Protein AF-A0A6M3JSP7-F1 (afdb_monomer_lite)

Foldseek 3Di:
DDPPPDPVVVVVLCVLLVVLLVVQQVVLVVLVPDLQFQWKFKDADPPRDDDPDQDPSNLQGGIGWSNDRDSADDGNGPIHIDTDGADPVLVVCVVVVNDPSHDNHDHDGDPSLLVVCVVCVVVQVPDPDRDPSCVSCVVVNVVSPPPD

pLDDT: mean 91.38, std 8.11, range [47.88, 98.25]

Structure (mmCIF, N/CA/C/O backbone):
data_AF-A0A6M3JSP7-F1
#
_entry.id   AF-A0A6M3JSP7-F1
#
loop_
_atom_site.group_PDB
_atom_site.id
_atom_site.type_symbol
_atom_site.label_atom_id
_atom_site.label_alt_id
_atom_site.label_comp_id
_atom_site.label_asym_id
_atom_site.label_entity_id
_atom_site.label_seq_id
_atom_site.pdbx_PDB_ins_code
_atom_site.Cartn_x
_atom_site.Cartn_y
_atom_site.Cartn_z
_atom_site.occupancy
_atom_site.B_iso_or_equiv
_atom_site.auth_seq_id
_atom_site.auth_comp_id
_atom_site.auth_asym_id
_atom_site.auth_atom_id
_atom_site.pdbx_PDB_model_num
ATOM 1 N N . GLN A 1 1 ? 26.974 -4.546 -24.146 1.00 47.88 1 GLN A N 1
ATOM 2 C CA . GLN A 1 1 ? 26.956 -5.385 -22.924 1.00 47.88 1 GLN A CA 1
ATOM 3 C C . GLN A 1 1 ? 25.689 -5.077 -22.132 1.00 47.88 1 GLN A C 1
ATOM 5 O O . GLN A 1 1 ? 25.376 -3.907 -21.953 1.00 47.88 1 GLN A O 1
ATOM 10 N N . GLY A 1 2 ? 24.919 -6.093 -21.727 1.00 58.47 2 GLY A N 1
ATOM 11 C CA . GLY A 1 2 ? 23.621 -5.903 -21.072 1.00 58.47 2 GLY A CA 1
ATOM 12 C C . GLY A 1 2 ? 23.763 -5.427 -19.626 1.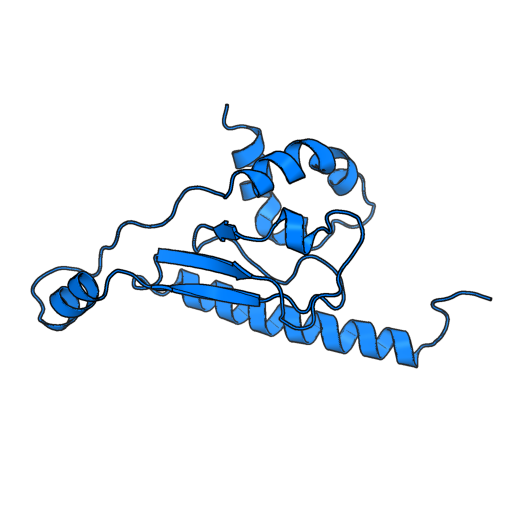00 58.47 2 GLY A C 1
ATOM 13 O O . GLY A 1 2 ? 24.405 -6.087 -18.810 1.00 58.47 2 GLY A O 1
ATOM 14 N N . LYS A 1 3 ? 23.112 -4.305 -19.293 1.00 56.16 3 LYS A N 1
ATOM 15 C CA . LYS A 1 3 ? 23.063 -3.678 -17.953 1.00 56.16 3 LYS A CA 1
ATOM 16 C C . LYS A 1 3 ? 22.537 -4.623 -16.844 1.00 56.16 3 LYS A C 1
ATOM 18 O O . LYS A 1 3 ? 22.680 -4.320 -15.662 1.00 56.16 3 LYS A O 1
ATOM 23 N N . TYR A 1 4 ? 21.995 -5.788 -17.220 1.00 61.41 4 TYR A N 1
ATOM 24 C CA . TYR A 1 4 ? 21.380 -6.800 -16.352 1.00 61.41 4 TYR A CA 1
ATOM 25 C C . TYR A 1 4 ? 22.045 -8.193 -16.410 1.00 61.41 4 TYR A C 1
ATOM 27 O O . TYR A 1 4 ? 21.448 -9.173 -15.973 1.00 61.41 4 TYR A O 1
ATOM 35 N N . ASN A 1 5 ? 23.287 -8.303 -16.895 1.00 67.44 5 ASN A N 1
ATOM 36 C CA . ASN A 1 5 ? 23.962 -9.597 -17.104 1.00 67.44 5 ASN A CA 1
ATOM 37 C C . ASN A 1 5 ? 24.720 -10.144 -15.873 1.00 67.44 5 ASN A C 1
ATOM 39 O O . ASN A 1 5 ? 25.445 -11.127 -15.984 1.00 67.44 5 ASN A O 1
ATOM 43 N N . SER A 1 6 ? 24.588 -9.522 -14.696 1.00 86.19 6 SER A N 1
ATOM 44 C CA . SER A 1 6 ? 25.231 -10.000 -13.464 1.00 86.19 6 SER A CA 1
ATOM 45 C C . SER A 1 6 ? 24.246 -10.810 -12.624 1.00 86.19 6 SER A C 1
ATOM 47 O O . SER A 1 6 ? 23.312 -10.247 -12.046 1.00 86.19 6 SER A O 1
ATOM 49 N N . ALA A 1 7 ? 24.492 -12.118 -12.511 1.00 87.50 7 ALA A N 1
ATOM 50 C CA . ALA A 1 7 ? 23.719 -13.016 -11.651 1.00 87.50 7 ALA A CA 1
ATOM 51 C C . ALA A 1 7 ? 23.660 -12.506 -10.200 1.00 87.50 7 ALA A C 1
ATOM 53 O O . ALA A 1 7 ? 22.589 -12.489 -9.600 1.00 87.50 7 ALA A O 1
ATOM 54 N N . PHE A 1 8 ? 24.773 -11.974 -9.684 1.00 89.25 8 PHE A N 1
ATOM 55 C CA . PHE A 1 8 ? 24.851 -11.379 -8.349 1.00 89.25 8 PHE A CA 1
ATOM 56 C C . PHE A 1 8 ? 23.871 -10.209 -8.160 1.00 89.25 8 PHE A C 1
ATOM 58 O O . PHE A 1 8 ? 23.070 -10.210 -7.226 1.00 89.25 8 PHE A O 1
ATOM 65 N N . LYS A 1 9 ? 23.859 -9.222 -9.071 1.00 89.25 9 LYS A N 1
ATOM 66 C CA . LYS A 1 9 ? 22.934 -8.073 -8.976 1.00 89.25 9 LYS A CA 1
ATOM 67 C C . LYS A 1 9 ? 21.468 -8.494 -9.116 1.00 89.25 9 LYS A C 1
ATOM 69 O O . LYS A 1 9 ? 20.597 -7.886 -8.495 1.00 89.25 9 LYS A O 1
ATOM 74 N N . ASN A 1 10 ? 21.193 -9.517 -9.923 1.00 89.69 10 ASN A N 1
ATOM 75 C CA . ASN A 1 10 ? 19.844 -10.052 -10.089 1.00 89.69 10 ASN A CA 1
ATOM 76 C C . ASN A 1 10 ? 19.376 -10.783 -8.824 1.00 89.69 10 ASN A C 1
ATOM 78 O O . ASN A 1 10 ? 18.283 -10.486 -8.346 1.00 89.69 10 ASN A O 1
ATOM 82 N N . ALA A 1 11 ? 20.221 -11.629 -8.227 1.00 91.75 11 ALA A N 1
ATOM 83 C CA . ALA A 1 11 ? 19.939 -12.288 -6.953 1.00 91.75 11 ALA A CA 1
ATOM 84 C C . ALA A 1 11 ? 19.662 -11.264 -5.840 1.00 91.75 11 ALA A C 1
ATOM 86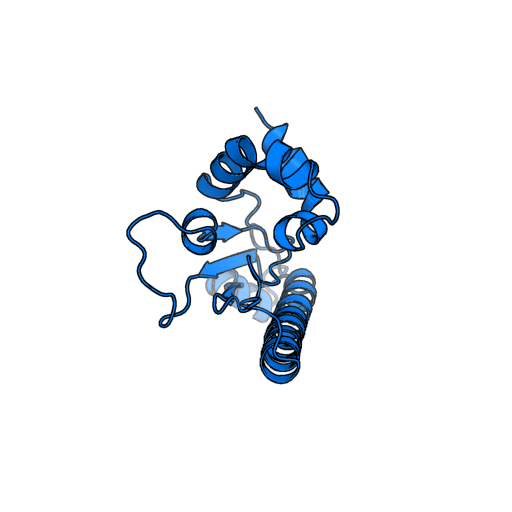 O O . ALA A 1 11 ? 18.654 -11.363 -5.147 1.00 91.75 11 ALA A O 1
ATOM 87 N N . MET A 1 12 ? 20.480 -10.209 -5.745 1.00 92.00 12 MET A N 1
ATOM 88 C CA . MET A 1 12 ? 20.262 -9.119 -4.787 1.00 92.00 12 MET A CA 1
ATOM 89 C C . MET A 1 12 ? 18.938 -8.379 -5.018 1.00 92.00 12 MET A C 1
ATOM 91 O O . MET A 1 12 ? 18.267 -8.003 -4.057 1.00 92.00 12 MET A O 1
ATOM 95 N N . ARG A 1 13 ? 18.533 -8.157 -6.277 1.00 91.12 13 ARG A N 1
ATOM 96 C CA . ARG A 1 13 ? 17.241 -7.525 -6.594 1.00 91.12 13 ARG A CA 1
ATOM 97 C C . ARG A 1 13 ? 16.073 -8.389 -6.146 1.00 91.12 13 ARG A C 1
ATOM 99 O O . ARG A 1 13 ? 15.160 -7.847 -5.526 1.00 91.12 13 ARG A O 1
ATOM 106 N N . VAL A 1 14 ? 16.113 -9.684 -6.459 1.00 92.75 14 VAL A N 1
ATOM 107 C CA . VAL A 1 14 ? 15.075 -10.639 -6.062 1.00 92.75 14 VAL A CA 1
ATOM 108 C C . VAL A 1 14 ? 14.989 -10.676 -4.545 1.00 92.75 14 VAL A C 1
ATOM 110 O O . VAL A 1 14 ? 13.957 -10.295 -4.011 1.00 92.75 14 VAL A O 1
ATOM 113 N N . ALA A 1 15 ? 16.096 -10.978 -3.860 1.00 94.44 15 ALA A N 1
ATOM 114 C CA . ALA A 1 15 ? 16.122 -11.120 -2.408 1.00 94.44 15 ALA A CA 1
ATOM 115 C C . ALA A 1 15 ? 15.576 -9.881 -1.680 1.00 94.44 15 ALA A C 1
ATOM 117 O O . ALA A 1 15 ? 14.746 -10.014 -0.785 1.00 94.44 15 ALA A O 1
ATOM 118 N N . ARG A 1 16 ? 15.973 -8.666 -2.089 1.00 93.00 16 ARG A N 1
ATOM 119 C CA . ARG A 1 16 ? 15.477 -7.423 -1.469 1.00 93.00 16 ARG A CA 1
ATOM 120 C C . ARG A 1 16 ? 13.992 -7.191 -1.731 1.00 93.00 16 ARG A C 1
ATOM 122 O O . ARG A 1 16 ? 13.268 -6.791 -0.826 1.00 93.00 16 ARG A O 1
ATOM 129 N N . THR A 1 17 ? 13.552 -7.431 -2.964 1.00 94.25 17 THR A N 1
ATOM 130 C CA 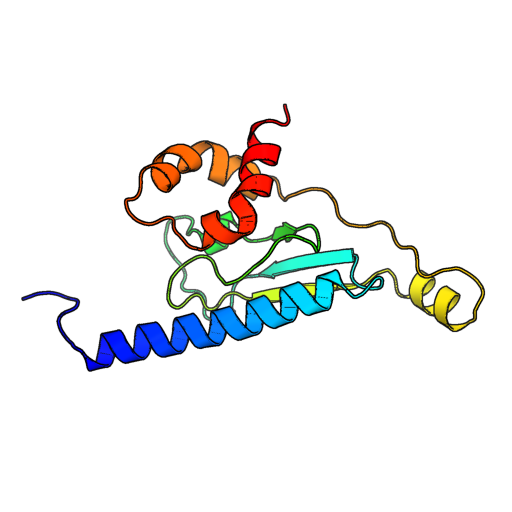. THR A 1 17 ? 12.169 -7.162 -3.373 1.00 94.25 17 THR A CA 1
ATOM 131 C C . THR A 1 17 ? 11.214 -8.153 -2.718 1.00 94.25 17 THR A C 1
ATOM 133 O O . THR A 1 17 ? 10.280 -7.726 -2.052 1.00 94.25 17 THR A O 1
ATOM 136 N N . THR A 1 18 ? 11.483 -9.456 -2.822 1.00 93.75 18 THR A N 1
ATOM 137 C CA . THR A 1 18 ? 10.593 -10.505 -2.303 1.00 93.75 18 THR A CA 1
ATOM 138 C C . THR A 1 18 ? 10.517 -10.488 -0.783 1.00 93.75 18 THR A C 1
ATOM 140 O O . THR A 1 18 ? 9.440 -10.666 -0.220 1.00 93.75 18 THR A O 1
ATOM 143 N N . THR A 1 19 ? 11.641 -10.230 -0.108 1.00 95.12 19 THR A N 1
ATOM 144 C CA . THR A 1 19 ? 11.668 -10.114 1.355 1.00 95.12 19 THR A CA 1
ATOM 145 C C . THR A 1 19 ? 10.814 -8.938 1.813 1.00 95.12 19 THR A C 1
ATOM 147 O O . THR A 1 19 ? 9.930 -9.124 2.643 1.00 95.12 19 THR A O 1
ATOM 150 N N . ASN A 1 20 ? 11.012 -7.745 1.235 1.00 93.81 20 ASN A N 1
ATOM 151 C CA . ASN A 1 20 ? 10.219 -6.574 1.611 1.00 93.81 20 ASN A CA 1
ATOM 152 C C . ASN A 1 20 ? 8.727 -6.768 1.294 1.00 93.81 20 ASN A C 1
ATOM 154 O O . ASN A 1 20 ? 7.883 -6.517 2.148 1.00 93.81 20 ASN A O 1
ATOM 158 N N . GLN A 1 21 ? 8.405 -7.291 0.107 1.00 94.62 21 GLN A N 1
ATOM 159 C CA . GLN A 1 21 ? 7.033 -7.630 -0.284 1.00 94.62 21 GLN A CA 1
ATOM 160 C C . GLN A 1 21 ? 6.366 -8.564 0.728 1.00 94.62 21 GLN A C 1
ATOM 162 O O . GLN A 1 21 ? 5.230 -8.324 1.118 1.00 94.62 21 GLN A O 1
ATOM 167 N N . SER A 1 22 ? 7.083 -9.589 1.195 1.00 95.50 22 SER A N 1
ATOM 168 C CA . SER A 1 22 ? 6.551 -10.559 2.159 1.00 95.50 22 SER A CA 1
ATOM 169 C C . SER A 1 22 ? 6.223 -9.913 3.507 1.00 95.50 22 SER A C 1
ATOM 171 O O . SER A 1 22 ? 5.165 -10.188 4.068 1.00 95.50 22 SER A O 1
ATOM 173 N N . TYR A 1 23 ? 7.087 -9.023 4.012 1.00 95.81 23 TYR A N 1
ATOM 174 C CA . TYR A 1 23 ? 6.814 -8.281 5.249 1.00 95.81 23 TYR A CA 1
ATOM 175 C C . TYR A 1 23 ? 5.609 -7.346 5.101 1.00 95.81 23 TYR A C 1
ATOM 177 O O . TYR A 1 23 ? 4.708 -7.374 5.935 1.00 95.81 23 TYR A O 1
ATOM 185 N N . GLN A 1 24 ? 5.553 -6.571 4.016 1.00 95.12 24 GLN A N 1
ATOM 186 C CA . GLN A 1 24 ? 4.454 -5.634 3.762 1.00 95.12 24 GLN A CA 1
ATOM 187 C C . GLN A 1 24 ? 3.112 -6.358 3.537 1.00 95.12 24 GLN A C 1
ATOM 189 O O . GLN A 1 24 ? 2.065 -5.904 4.004 1.00 95.12 24 GLN A O 1
ATOM 194 N N . LEU A 1 25 ? 3.137 -7.527 2.887 1.00 95.38 25 LEU A N 1
ATOM 195 C CA . LEU A 1 25 ? 1.962 -8.383 2.728 1.00 95.38 25 LEU A CA 1
ATOM 196 C C . LEU A 1 25 ? 1.483 -8.933 4.077 1.00 95.38 25 LEU A C 1
ATOM 198 O O . LEU A 1 25 ? 0.290 -8.874 4.370 1.00 95.38 25 LEU A O 1
ATOM 202 N N . ALA A 1 26 ? 2.400 -9.437 4.909 1.00 96.62 26 ALA A N 1
ATOM 203 C CA . ALA A 1 26 ? 2.067 -9.938 6.240 1.00 96.62 26 ALA A CA 1
ATOM 204 C C . ALA A 1 26 ? 1.431 -8.842 7.110 1.00 96.62 26 ALA A C 1
ATOM 206 O O . ALA A 1 26 ? 0.425 -9.088 7.778 1.00 96.62 26 ALA A O 1
ATOM 207 N N . ASP A 1 27 ? 1.965 -7.623 7.047 1.00 96.31 27 ASP A N 1
ATOM 208 C CA . ASP A 1 27 ? 1.394 -6.464 7.725 1.00 96.31 27 ASP A CA 1
ATOM 209 C C . ASP A 1 27 ? 0.014 -6.081 7.179 1.00 96.31 27 ASP A C 1
ATOM 211 O O . ASP A 1 27 ? -0.914 -5.902 7.966 1.00 96.31 27 ASP A O 1
ATOM 215 N N . SER A 1 28 ? -0.166 -6.056 5.856 1.00 95.06 28 SER A N 1
ATOM 216 C CA . SER A 1 28 ? -1.465 -5.775 5.225 1.00 95.06 28 SER A CA 1
ATOM 217 C C . SER A 1 28 ? -2.542 -6.779 5.662 1.00 95.06 28 SER A C 1
ATOM 219 O O . SER A 1 28 ? -3.651 -6.394 6.037 1.00 95.06 28 SER A O 1
ATOM 221 N N . ILE A 1 29 ? -2.211 -8.077 5.683 1.00 95.25 29 ILE A N 1
ATOM 222 C CA . ILE A 1 29 ? -3.121 -9.141 6.139 1.00 95.25 29 ILE A CA 1
ATOM 223 C C . ILE A 1 29 ? -3.447 -8.976 7.626 1.00 95.25 29 ILE A C 1
ATOM 225 O O . ILE A 1 29 ? -4.608 -9.092 8.021 1.00 95.25 29 ILE A O 1
ATOM 229 N N . ARG A 1 30 ? -2.437 -8.680 8.451 1.00 96.44 30 ARG A N 1
ATOM 230 C CA . ARG A 1 30 ? -2.605 -8.464 9.890 1.00 96.44 30 ARG A CA 1
ATOM 231 C C . ARG A 1 30 ? -3.512 -7.269 10.171 1.00 96.44 30 ARG A C 1
ATOM 233 O O . ARG A 1 30 ? -4.428 -7.384 10.974 1.00 96.44 30 ARG A O 1
ATOM 240 N N . TRP A 1 31 ? -3.292 -6.134 9.513 1.00 96.69 31 TRP A N 1
ATOM 241 C CA . TRP A 1 31 ? -4.090 -4.922 9.713 1.00 96.69 31 TRP A CA 1
ATOM 242 C C . TRP A 1 31 ? -5.542 -5.087 9.283 1.00 96.69 31 TRP A C 1
ATOM 244 O O . TRP A 1 31 ? -6.429 -4.603 9.981 1.00 96.69 31 TRP A O 1
ATOM 254 N N . ARG A 1 32 ? -5.802 -5.831 8.202 1.00 94.00 32 ARG A N 1
ATOM 255 C CA . ARG A 1 32 ? -7.166 -6.158 7.766 1.00 94.00 32 ARG A CA 1
ATOM 256 C C . ARG A 1 32 ? -7.991 -6.832 8.868 1.00 94.00 32 ARG A C 1
ATOM 258 O O . ARG A 1 32 ? -9.179 -6.556 8.990 1.00 94.00 32 ARG A O 1
ATOM 265 N N . GLN A 1 33 ? -7.360 -7.692 9.670 1.00 93.38 33 GLN A N 1
ATOM 266 C CA . GLN A 1 33 ? -8.011 -8.451 10.745 1.00 93.38 33 GLN A CA 1
ATOM 267 C C . GLN A 1 33 ? -8.166 -7.663 12.055 1.00 93.38 33 GLN A C 1
ATOM 269 O O . GLN A 1 33 ? -8.834 -8.132 12.973 1.00 93.38 33 GLN A O 1
ATOM 274 N N . LEU A 1 34 ? -7.535 -6.493 12.177 1.00 93.38 34 LEU A N 1
ATOM 275 C CA . LEU A 1 34 ? -7.569 -5.689 13.393 1.00 93.38 34 LEU A CA 1
ATOM 276 C C . LEU A 1 34 ? -8.615 -4.580 13.262 1.00 93.38 34 LEU A C 1
ATOM 278 O O . LEU A 1 34 ? -8.436 -3.623 12.513 1.00 93.38 34 LEU A O 1
ATOM 282 N N . ASP A 1 35 ? -9.684 -4.658 14.052 1.00 90.88 35 ASP A N 1
ATOM 283 C CA . ASP A 1 35 ? -10.773 -3.665 14.034 1.00 90.88 35 ASP A CA 1
ATOM 284 C C . ASP A 1 35 ? -10.336 -2.270 14.509 1.00 90.88 35 ASP A C 1
ATOM 286 O O . ASP A 1 35 ? -10.919 -1.258 14.123 1.00 90.88 35 ASP A O 1
ATOM 290 N N . MET A 1 36 ? -9.272 -2.210 15.317 1.00 93.38 36 MET A N 1
ATOM 291 C CA . MET A 1 36 ? -8.658 -0.957 15.770 1.00 93.38 36 MET A CA 1
ATOM 292 C C . MET A 1 36 ? -7.870 -0.232 14.670 1.00 93.38 36 MET A C 1
ATOM 294 O O . MET A 1 36 ? -7.525 0.935 14.847 1.00 93.38 36 MET A O 1
ATOM 298 N N . VAL A 1 37 ? -7.553 -0.915 13.565 1.00 96.25 37 VAL A N 1
ATOM 299 C CA . VAL A 1 37 ? -6.938 -0.302 12.388 1.00 96.25 37 VAL A CA 1
ATOM 300 C C . VAL A 1 37 ? -8.058 0.134 11.455 1.00 96.25 37 VAL A C 1
ATOM 302 O O . VAL A 1 37 ? -8.880 -0.681 11.041 1.00 96.25 37 VAL A O 1
ATOM 305 N N . ILE A 1 38 ? -8.088 1.425 11.134 1.00 96.94 38 ILE A N 1
ATOM 306 C CA . ILE A 1 38 ? -9.149 2.048 10.329 1.00 96.94 38 ILE A CA 1
ATOM 307 C C . ILE A 1 38 ? -8.715 2.330 8.888 1.00 96.94 38 ILE A C 1
ATOM 309 O O . ILE A 1 38 ? -9.551 2.568 8.024 1.00 96.94 38 ILE A O 1
ATOM 313 N N . GLY A 1 39 ? -7.411 2.297 8.619 1.00 97.94 39 GLY A N 1
ATOM 314 C CA . GLY A 1 39 ? -6.813 2.533 7.309 1.00 97.94 39 GLY A CA 1
ATOM 315 C C . GLY A 1 39 ? -5.303 2.351 7.361 1.00 97.94 39 GLY A C 1
ATOM 316 O O . GLY A 1 39 ? -4.749 1.960 8.390 1.00 97.94 39 GLY A O 1
ATOM 317 N N . ILE A 1 40 ? -4.626 2.660 6.263 1.00 98.19 40 ILE A N 1
ATOM 318 C CA . ILE A 1 40 ? -3.165 2.640 6.179 1.00 98.19 40 ILE A CA 1
ATOM 319 C C . ILE A 1 40 ? -2.659 3.942 5.563 1.00 98.19 40 ILE A C 1
ATOM 321 O O . ILE A 1 40 ? -3.321 4.551 4.725 1.00 98.19 40 ILE A O 1
ATOM 325 N N . L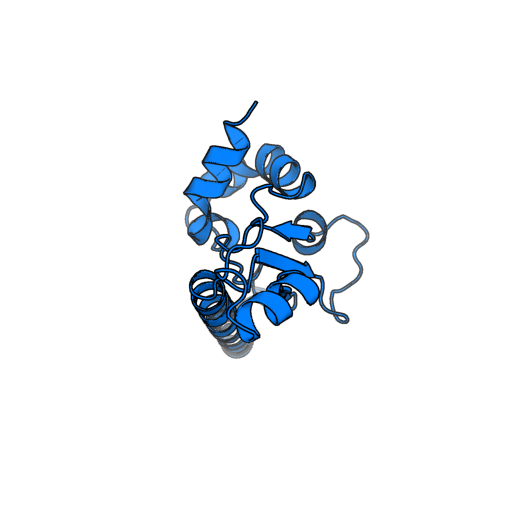YS A 1 41 ? -1.464 4.370 5.961 1.00 98.25 41 LYS A N 1
ATOM 326 C CA . LYS A 1 41 ? -0.754 5.488 5.340 1.00 98.25 41 LYS A CA 1
ATOM 327 C C . LYS A 1 41 ? 0.477 4.956 4.623 1.00 98.25 41 LYS A C 1
ATOM 329 O O . LYS A 1 41 ? 1.388 4.445 5.268 1.00 98.25 41 LYS A O 1
ATOM 334 N N . ILE A 1 42 ? 0.525 5.126 3.308 1.00 97.38 42 ILE A N 1
ATOM 335 C CA . ILE A 1 42 ? 1.709 4.847 2.494 1.00 97.38 42 ILE A CA 1
ATOM 336 C C . ILE A 1 42 ? 2.566 6.109 2.463 1.00 97.38 42 ILE A C 1
ATOM 338 O O . ILE A 1 42 ? 2.093 7.179 2.077 1.00 97.38 42 ILE A O 1
ATOM 342 N N . SER A 1 43 ? 3.818 5.989 2.902 1.00 95.88 43 SER A N 1
ATOM 343 C CA . SER A 1 43 ? 4.777 7.096 2.968 1.00 95.88 43 SER A CA 1
ATOM 344 C C . SER A 1 43 ? 6.087 6.736 2.281 1.00 95.88 43 SER A C 1
ATOM 346 O O . SER A 1 43 ? 6.498 5.571 2.246 1.00 95.88 43 SER A O 1
ATOM 348 N N . LEU A 1 44 ? 6.758 7.759 1.757 1.00 95.12 44 LEU A N 1
ATOM 349 C CA . LEU A 1 44 ? 8.095 7.617 1.203 1.00 95.12 44 LEU A CA 1
ATOM 350 C C . LEU A 1 44 ? 9.086 7.251 2.309 1.00 95.12 44 LEU A C 1
ATOM 352 O O . LEU A 1 44 ? 8.948 7.675 3.457 1.00 95.12 44 LEU A O 1
ATOM 356 N N . SER A 1 45 ? 10.099 6.466 1.948 1.00 93.12 45 SER A N 1
ATOM 357 C CA . SER A 1 45 ? 11.262 6.285 2.815 1.00 93.12 45 SER A CA 1
ATOM 358 C C . SER A 1 45 ? 12.036 7.595 2.924 1.00 93.12 45 SER A C 1
ATOM 360 O O . SER A 1 45 ? 12.139 8.329 1.947 1.00 93.12 45 SER A O 1
ATOM 362 N N . ALA A 1 46 ? 12.681 7.836 4.066 1.00 91.75 46 ALA A N 1
ATOM 363 C CA . ALA A 1 46 ? 13.652 8.923 4.206 1.00 91.75 46 ALA A CA 1
ATOM 364 C C . ALA A 1 46 ? 14.854 8.790 3.244 1.00 91.75 46 ALA A C 1
ATOM 366 O O . ALA A 1 46 ? 15.608 9.737 3.064 1.00 91.75 46 ALA A O 1
ATOM 367 N N . GLN A 1 47 ? 15.047 7.608 2.648 1.00 91.69 47 GLN A N 1
ATOM 368 C CA . GLN A 1 47 ? 16.060 7.331 1.626 1.00 91.69 47 GLN A CA 1
ATOM 369 C C . GLN A 1 47 ? 15.478 7.285 0.204 1.00 91.69 47 GLN A C 1
ATOM 371 O O . GLN A 1 47 ? 16.152 6.807 -0.711 1.00 91.69 47 GLN A O 1
ATOM 376 N N . HIS A 1 48 ? 14.217 7.686 0.009 1.00 90.50 48 HIS A N 1
ATOM 377 C CA . HIS A 1 48 ? 13.651 7.803 -1.334 1.00 90.50 48 HIS A CA 1
ATOM 378 C C . HIS A 1 48 ? 14.442 8.879 -2.107 1.00 90.50 48 HIS A C 1
ATOM 380 O O . HIS A 1 48 ? 14.669 9.953 -1.553 1.00 90.50 48 HIS A O 1
ATOM 386 N N . PRO A 1 49 ? 14.968 8.578 -3.310 1.00 90.12 49 PRO A N 1
ATOM 387 C CA . PRO A 1 49 ? 15.774 9.540 -4.051 1.00 90.12 49 PRO A CA 1
ATOM 388 C C . PRO A 1 49 ? 14.930 10.689 -4.598 1.00 90.12 49 PRO A C 1
ATOM 390 O O . PRO A 1 49 ? 13.876 10.450 -5.179 1.00 90.12 49 PRO A O 1
ATOM 393 N N . ASP A 1 50 ? 15.459 11.906 -4.527 1.00 88.19 50 ASP A N 1
ATOM 394 C CA . ASP A 1 50 ? 14.826 13.055 -5.167 1.00 88.19 50 ASP A CA 1
ATOM 395 C C . ASP A 1 50 ? 14.981 12.971 -6.692 1.00 88.19 50 ASP A C 1
ATOM 397 O O . ASP A 1 50 ? 16.093 12.879 -7.230 1.00 88.19 50 ASP A O 1
ATOM 401 N N . TYR A 1 51 ? 13.856 13.030 -7.400 1.00 88.69 51 TYR A N 1
ATOM 402 C CA . TYR A 1 51 ? 13.806 13.085 -8.857 1.00 88.69 51 TYR A CA 1
ATOM 403 C C . TYR A 1 51 ? 13.291 14.450 -9.325 1.00 88.69 51 TYR A C 1
ATOM 405 O O . TYR A 1 51 ? 12.559 15.145 -8.630 1.00 88.69 51 TYR A O 1
ATOM 413 N N . ASN A 1 52 ? 13.649 14.845 -10.547 1.00 91.38 52 ASN A N 1
ATOM 414 C CA . ASN A 1 52 ? 13.130 16.062 -11.185 1.00 91.38 52 ASN A CA 1
ATOM 415 C C . ASN A 1 52 ? 11.766 15.851 -11.876 1.00 91.38 52 ASN A C 1
ATOM 417 O O . ASN A 1 52 ? 11.341 16.680 -12.679 1.00 91.38 52 ASN A O 1
ATOM 421 N N . TYR A 1 53 ? 11.110 14.725 -11.611 1.00 89.88 53 TYR A N 1
ATOM 422 C CA . TYR A 1 53 ? 9.783 14.358 -12.090 1.00 89.88 53 TYR A CA 1
ATOM 423 C C . TYR A 1 53 ? 9.083 13.546 -11.002 1.00 89.88 53 TYR A C 1
ATOM 425 O O . TYR A 1 53 ? 9.755 12.899 -10.204 1.00 89.88 53 TYR A O 1
ATOM 433 N N . VAL A 1 54 ? 7.748 13.543 -11.016 1.00 88.62 54 VAL A N 1
ATOM 434 C CA . VAL A 1 54 ? 6.962 12.784 -10.037 1.00 88.62 54 VAL A CA 1
ATOM 435 C C . VAL A 1 54 ? 7.115 11.284 -10.291 1.00 88.62 54 VAL A C 1
ATOM 437 O O . VAL A 1 54 ? 6.728 10.774 -11.347 1.00 88.62 54 VAL A O 1
ATOM 440 N N . GLU A 1 55 ? 7.688 10.580 -9.323 1.00 92.25 55 GLU A N 1
ATOM 441 C CA . GLU A 1 55 ? 7.916 9.137 -9.341 1.00 92.25 55 GLU A CA 1
ATOM 442 C C . GLU A 1 55 ? 6.661 8.373 -8.878 1.00 92.25 55 GLU A C 1
ATOM 444 O O . GLU A 1 55 ? 5.760 8.936 -8.253 1.00 92.25 55 GLU A O 1
ATOM 449 N N . ILE A 1 56 ? 6.559 7.071 -9.175 1.00 93.12 56 ILE A N 1
ATOM 450 C CA . ILE A 1 56 ? 5.360 6.292 -8.832 1.00 93.12 56 ILE A CA 1
ATOM 451 C C . ILE A 1 56 ? 5.089 6.255 -7.322 1.00 93.12 56 ILE A C 1
ATOM 453 O O . ILE A 1 56 ? 3.931 6.249 -6.909 1.00 93.12 56 ILE A O 1
ATOM 457 N N . CYS A 1 57 ? 6.126 6.271 -6.481 1.00 94.69 57 CYS A N 1
ATOM 458 C CA . CYS A 1 57 ? 5.957 6.304 -5.035 1.00 94.69 57 CYS A CA 1
ATOM 459 C C . CYS A 1 57 ? 5.434 7.642 -4.535 1.00 94.69 57 CYS A C 1
ATOM 461 O O . CYS A 1 57 ? 4.664 7.650 -3.582 1.00 94.69 57 CYS A O 1
ATOM 463 N N . GLU A 1 58 ? 5.814 8.743 -5.177 1.00 95.00 58 GLU A N 1
ATOM 464 C CA . GLU A 1 58 ? 5.283 10.075 -4.882 1.00 95.00 58 GLU A CA 1
ATOM 465 C C . GLU A 1 58 ? 3.829 10.179 -5.339 1.00 95.00 58 GLU A C 1
ATOM 467 O O . GLU A 1 58 ? 2.958 10.590 -4.573 1.00 95.00 58 GLU A O 1
ATOM 472 N N . ALA A 1 59 ? 3.545 9.710 -6.558 1.00 94.75 59 ALA A N 1
ATOM 473 C CA . ALA A 1 59 ? 2.206 9.718 -7.136 1.00 94.75 59 ALA A CA 1
ATOM 474 C C . ALA A 1 59 ? 1.199 8.876 -6.341 1.00 94.75 59 ALA A C 1
ATOM 476 O O . ALA A 1 59 ? 0.006 9.159 -6.385 1.00 94.75 59 ALA A O 1
ATOM 477 N N . LEU A 1 60 ? 1.662 7.845 -5.630 1.00 95.44 60 LEU A N 1
ATOM 478 C CA . LEU A 1 60 ? 0.813 6.912 -4.888 1.00 95.44 60 LEU A CA 1
ATOM 479 C C . LEU A 1 60 ? 0.969 7.015 -3.366 1.00 95.44 60 LEU A C 1
ATOM 481 O O . LEU A 1 60 ? 0.355 6.236 -2.637 1.00 95.44 60 LEU A O 1
ATOM 485 N N . ALA A 1 61 ? 1.750 7.966 -2.855 1.00 96.56 61 ALA A N 1
ATOM 486 C CA . ALA A 1 61 ? 1.780 8.249 -1.426 1.00 96.56 61 ALA A CA 1
ATOM 487 C C . ALA A 1 61 ? 0.419 8.780 -0.965 1.00 96.56 61 ALA A C 1
ATOM 489 O O . ALA A 1 61 ? -0.223 9.563 -1.663 1.00 96.56 61 ALA A O 1
ATOM 490 N N . GLY A 1 62 ? -0.040 8.372 0.216 1.00 97.56 62 GLY A N 1
ATOM 491 C CA . GLY A 1 62 ? -1.347 8.809 0.691 1.00 97.56 62 GLY A CA 1
ATOM 492 C C . GLY A 1 62 ? -1.952 7.923 1.762 1.00 97.56 62 GLY A C 1
ATOM 493 O O . GLY A 1 62 ? -1.315 7.016 2.299 1.00 97.56 62 GLY A O 1
ATOM 494 N N . ILE A 1 63 ? -3.204 8.227 2.076 1.00 98.25 63 ILE A N 1
ATOM 495 C CA . ILE A 1 63 ? -4.028 7.491 3.027 1.00 98.25 63 ILE A CA 1
ATOM 496 C C . ILE A 1 63 ? -4.972 6.596 2.234 1.00 98.25 63 ILE A C 1
ATOM 498 O O . ILE A 1 63 ? -5.618 7.066 1.305 1.00 98.25 63 ILE A O 1
ATOM 502 N N . TYR A 1 64 ? -5.032 5.324 2.606 1.00 97.81 64 TYR A N 1
ATOM 503 C CA . TYR A 1 64 ? -5.793 4.294 1.916 1.00 97.81 64 TYR A CA 1
ATOM 504 C C . TYR A 1 64 ? -6.696 3.537 2.896 1.00 97.81 64 TYR A C 1
ATOM 506 O O . TYR A 1 64 ? -6.368 3.433 4.086 1.00 97.81 64 TYR A O 1
ATOM 514 N N . PRO A 1 65 ? -7.792 2.937 2.402 1.00 97.06 65 PRO A N 1
ATOM 515 C CA . PRO A 1 65 ? -8.558 1.956 3.158 1.00 97.06 65 PRO A CA 1
ATOM 516 C C . PRO A 1 65 ? -7.676 0.793 3.607 1.00 97.06 65 PRO A C 1
ATOM 518 O O . PRO A 1 65 ? -6.752 0.398 2.892 1.00 97.06 65 PRO A O 1
ATOM 521 N N . LYS A 1 66 ? -7.983 0.198 4.766 1.00 95.44 66 LYS A N 1
ATOM 522 C CA . LYS A 1 66 ? -7.151 -0.875 5.346 1.00 95.44 66 LYS A CA 1
ATOM 523 C C . LYS A 1 66 ? -7.079 -2.139 4.489 1.00 95.44 66 LYS A C 1
ATOM 525 O O . LYS A 1 66 ? -6.170 -2.943 4.659 1.00 95.44 66 LYS A O 1
ATOM 530 N N . ASP A 1 67 ? -8.040 -2.312 3.584 1.00 93.69 67 ASP A N 1
ATOM 531 C CA . ASP A 1 67 ? -8.100 -3.458 2.682 1.00 93.69 67 ASP A CA 1
ATOM 532 C C . ASP A 1 67 ? -7.156 -3.348 1.485 1.00 93.69 67 ASP A C 1
ATOM 534 O O . ASP A 1 67 ? -6.904 -4.369 0.839 1.00 93.69 67 ASP A O 1
ATOM 538 N N . TYR A 1 68 ? -6.617 -2.155 1.206 1.00 95.62 68 TYR A N 1
ATOM 539 C CA . TYR A 1 68 ? -5.606 -1.964 0.172 1.00 95.62 68 TYR A CA 1
ATOM 540 C C . TYR A 1 68 ? -4.325 -2.719 0.534 1.00 95.62 68 TYR A C 1
ATOM 542 O O . TYR A 1 68 ? -3.760 -2.528 1.610 1.00 95.62 68 TYR A O 1
ATOM 550 N N . ILE A 1 69 ? -3.849 -3.563 -0.378 1.00 95.19 69 ILE A N 1
ATOM 551 C CA . ILE A 1 69 ? -2.648 -4.369 -0.157 1.00 95.19 69 ILE A CA 1
ATOM 552 C C . ILE A 1 69 ? -1.444 -3.593 -0.680 1.00 95.19 69 ILE A C 1
ATOM 554 O O . ILE A 1 69 ? -1.270 -3.441 -1.890 1.00 95.19 69 ILE A O 1
ATOM 558 N N . PHE A 1 70 ? -0.589 -3.113 0.220 1.00 95.25 70 PHE A N 1
ATOM 559 C CA . PHE A 1 70 ? 0.677 -2.506 -0.170 1.00 95.25 70 PHE A CA 1
ATOM 560 C C . PHE A 1 70 ? 1.794 -3.539 -0.074 1.00 95.25 70 PHE A C 1
ATOM 562 O O . PHE A 1 70 ? 2.048 -4.078 0.994 1.00 95.25 70 PHE A O 1
ATOM 569 N N . ILE A 1 71 ? 2.485 -3.786 -1.185 1.00 94.88 71 ILE A N 1
ATOM 570 C CA . ILE A 1 71 ? 3.688 -4.634 -1.245 1.00 94.88 71 ILE A CA 1
ATOM 571 C C . ILE A 1 71 ? 4.878 -3.877 -1.864 1.00 94.88 71 ILE A C 1
ATOM 573 O O . ILE A 1 71 ? 5.865 -4.463 -2.299 1.00 94.88 71 ILE A O 1
ATOM 577 N N . GLY A 1 72 ? 4.793 -2.545 -1.910 1.00 93.94 72 GLY A N 1
ATOM 578 C CA . GLY A 1 72 ? 5.678 -1.683 -2.693 1.00 93.94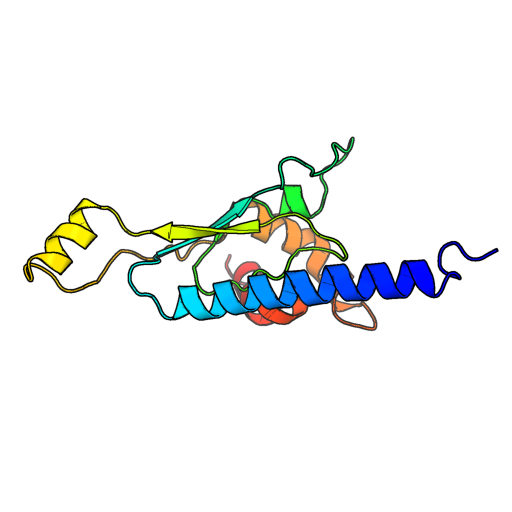 72 GLY A CA 1
ATOM 579 C C . GLY A 1 72 ? 5.091 -1.329 -4.061 1.00 93.94 72 GLY A C 1
ATOM 580 O O . GLY A 1 72 ? 4.162 -1.978 -4.538 1.00 93.94 72 GLY A O 1
ATOM 581 N N . ASN A 1 73 ? 5.653 -0.304 -4.708 1.00 93.00 73 ASN A N 1
ATOM 582 C CA . ASN A 1 73 ? 5.199 0.159 -6.030 1.00 93.00 73 ASN A CA 1
ATOM 583 C C . ASN A 1 73 ? 6.089 -0.330 -7.186 1.00 93.00 73 ASN A C 1
ATOM 585 O O . ASN A 1 73 ? 5.641 -0.451 -8.323 1.00 93.00 73 ASN A O 1
ATOM 589 N N . HIS A 1 74 ? 7.362 -0.613 -6.905 1.00 92.00 74 HIS A N 1
ATOM 590 C CA . HIS A 1 74 ? 8.354 -1.028 -7.897 1.00 92.00 74 HIS A CA 1
ATOM 591 C C . HIS A 1 74 ? 9.427 -1.937 -7.265 1.00 92.00 74 HIS A C 1
ATOM 593 O O . HIS A 1 74 ? 9.541 -2.008 -6.037 1.00 92.00 74 HIS A O 1
ATOM 599 N N . PRO A 1 75 ? 10.211 -2.691 -8.059 1.00 91.44 75 PRO A N 1
ATOM 600 C CA . PRO A 1 75 ? 11.296 -3.505 -7.518 1.00 91.44 75 PRO A CA 1
ATOM 601 C C . PRO A 1 75 ? 12.268 -2.659 -6.692 1.00 91.44 75 PRO A C 1
ATOM 603 O O . PRO A 1 75 ? 12.586 -1.537 -7.078 1.00 91.44 75 PRO A O 1
ATOM 606 N N . GLN A 1 76 ? 12.760 -3.204 -5.577 1.00 91.56 76 GLN A N 1
ATOM 607 C CA . GLN A 1 76 ? 13.583 -2.471 -4.600 1.00 91.56 76 GLN A CA 1
ATOM 608 C C . GLN A 1 76 ? 12.914 -1.211 -4.009 1.00 91.56 76 GLN A C 1
ATOM 610 O O . GLN A 1 76 ? 13.611 -0.295 -3.582 1.00 91.56 76 GLN A O 1
ATOM 615 N N . CYS A 1 77 ? 11.579 -1.157 -3.968 1.00 93.19 77 CYS A N 1
ATOM 616 C CA . CYS A 1 77 ? 10.855 -0.099 -3.268 1.00 93.19 77 CYS A CA 1
ATOM 617 C C . CYS A 1 77 ? 11.239 -0.068 -1.783 1.00 93.19 77 CYS A C 1
ATOM 619 O O . CYS A 1 77 ? 11.237 -1.103 -1.113 1.00 93.19 77 CYS A O 1
ATOM 621 N N . LEU A 1 78 ? 11.555 1.131 -1.295 1.00 92.31 78 LEU A N 1
ATOM 622 C CA . LEU A 1 78 ? 11.926 1.400 0.097 1.00 92.31 78 LEU A CA 1
ATOM 623 C C . LEU A 1 78 ? 10.757 1.964 0.912 1.00 92.31 78 LEU A C 1
ATOM 625 O O . LEU A 1 78 ? 10.839 2.023 2.134 1.00 92.31 78 LEU A O 1
ATOM 629 N N . CYS A 1 79 ? 9.700 2.416 0.235 1.00 93.81 79 CYS A N 1
ATOM 630 C CA . CYS A 1 79 ? 8.525 3.003 0.863 1.00 93.81 79 CYS A CA 1
ATOM 631 C C . CYS A 1 79 ? 7.786 1.986 1.732 1.00 93.81 79 CYS A C 1
ATOM 633 O O . CYS A 1 79 ? 7.882 0.775 1.519 1.00 93.81 79 CYS A O 1
ATOM 635 N N . VAL A 1 80 ? 7.036 2.505 2.699 1.00 94.19 80 VAL A N 1
ATOM 636 C CA . VAL A 1 80 ? 6.398 1.710 3.749 1.00 94.19 80 VAL A CA 1
ATO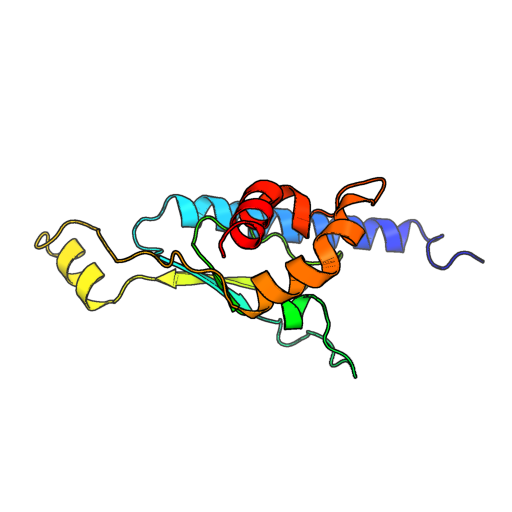M 637 C C . VAL A 1 80 ? 4.938 2.105 3.910 1.00 94.19 80 VAL A C 1
ATOM 639 O O . VAL A 1 80 ? 4.571 3.267 3.710 1.00 94.19 80 VAL A O 1
ATOM 642 N N . ALA A 1 81 ? 4.117 1.141 4.311 1.00 96.88 81 ALA A N 1
ATOM 643 C CA . ALA A 1 81 ? 2.804 1.408 4.869 1.00 96.88 81 ALA A CA 1
ATOM 644 C C . ALA A 1 81 ? 2.880 1.395 6.402 1.00 96.88 81 ALA A C 1
ATOM 646 O O . ALA A 1 81 ? 3.642 0.629 6.991 1.00 96.88 81 ALA A O 1
ATOM 647 N N . VAL A 1 82 ? 2.090 2.245 7.052 1.00 97.31 82 VAL A N 1
ATOM 648 C CA . VAL A 1 82 ? 1.879 2.218 8.506 1.00 97.31 82 VAL A CA 1
ATOM 649 C C . VAL A 1 82 ? 0.380 2.194 8.805 1.00 97.31 82 VAL A C 1
ATOM 651 O O . VAL A 1 82 ? -0.386 2.827 8.070 1.00 97.31 82 VAL A O 1
ATOM 654 N N . PRO A 1 83 ? -0.072 1.494 9.860 1.00 97.75 83 PRO A N 1
ATOM 655 C CA . PRO A 1 83 ? -1.487 1.436 10.185 1.00 97.75 83 PRO A CA 1
ATOM 656 C C . PRO A 1 83 ? -1.952 2.777 10.752 1.00 97.75 83 PRO A C 1
ATOM 658 O O . PRO A 1 83 ? -1.265 3.408 11.559 1.00 97.75 83 PRO A O 1
ATOM 661 N N . ILE A 1 84 ? -3.149 3.192 10.357 1.00 97.88 84 ILE A N 1
ATOM 662 C CA . ILE A 1 84 ? -3.869 4.292 10.988 1.00 97.88 84 ILE A CA 1
ATOM 663 C C . ILE A 1 84 ? -4.785 3.667 12.031 1.00 97.88 84 ILE A C 1
ATOM 665 O O . ILE A 1 84 ? -5.678 2.884 11.703 1.00 97.88 84 ILE A O 1
ATOM 669 N N . MET A 1 85 ? -4.534 3.996 13.292 1.00 96.25 85 MET A N 1
ATOM 670 C CA . MET A 1 85 ? -5.327 3.510 14.415 1.00 96.25 85 MET A CA 1
ATOM 671 C C . MET A 1 85 ? -6.580 4.364 14.585 1.00 96.25 85 MET A C 1
ATOM 673 O O . MET A 1 85 ? -6.574 5.559 14.284 1.00 96.25 85 MET A O 1
ATOM 677 N N . MET A 1 86 ? -7.634 3.763 15.126 1.00 94.56 86 MET A N 1
ATOM 678 C CA . MET A 1 86 ? -8.807 4.496 15.589 1.00 94.56 86 MET A CA 1
ATOM 679 C C . MET A 1 86 ? -8.440 5.555 16.652 1.00 94.56 86 MET A C 1
ATOM 681 O O . MET A 1 86 ? -7.392 5.442 17.304 1.00 94.56 86 MET A O 1
ATOM 685 N N . PRO A 1 87 ? -9.304 6.556 16.895 1.00 93.69 87 PRO A N 1
ATOM 686 C CA . PRO A 1 87 ? -9.077 7.544 17.941 1.00 93.69 87 PRO A CA 1
ATOM 687 C C . PRO A 1 87 ? -8.850 6.908 19.318 1.00 93.69 87 PRO A C 1
ATOM 689 O O . PRO A 1 87 ? -9.530 5.965 19.727 1.00 93.69 87 PRO A O 1
ATOM 692 N N . LYS A 1 88 ? -7.910 7.471 20.086 1.00 92.94 88 LYS A N 1
ATOM 693 C CA . LYS A 1 88 ? -7.566 6.976 21.431 1.00 92.94 88 LYS A CA 1
ATOM 694 C C . LYS A 1 88 ? -8.767 6.978 22.387 1.00 92.94 88 LYS A C 1
ATOM 696 O O . LYS A 1 88 ? -8.854 6.108 23.249 1.00 92.94 88 LYS A O 1
ATOM 701 N N . SER A 1 89 ? -9.675 7.948 22.255 1.00 91.31 89 SER A N 1
ATOM 702 C CA . SER A 1 89 ? -10.924 8.019 23.030 1.00 91.31 89 SER A CA 1
ATOM 703 C C . SER A 1 89 ? -11.776 6.768 22.849 1.00 91.31 89 SER A C 1
ATOM 705 O O . SER A 1 89 ? -12.223 6.179 23.831 1.00 91.31 89 SER A O 1
ATOM 707 N N . ASP A 1 90 ? -11.938 6.337 21.603 1.00 91.38 90 ASP A N 1
ATOM 708 C CA . ASP A 1 90 ? -12.825 5.241 21.224 1.00 91.38 90 ASP A CA 1
ATOM 709 C C . ASP A 1 90 ? -12.224 3.915 21.672 1.00 91.38 90 ASP A C 1
ATOM 711 O O . ASP A 1 90 ? -12.902 3.088 22.281 1.00 91.38 90 ASP A O 1
ATOM 715 N N . PHE A 1 91 ? -10.910 3.763 21.485 1.00 92.19 91 PHE A N 1
ATOM 716 C CA . PHE A 1 91 ? -10.183 2.606 21.989 1.00 92.19 91 PHE A CA 1
ATOM 717 C C . PHE A 1 91 ? -10.249 2.510 23.521 1.00 92.19 91 PHE A C 1
ATOM 719 O O . PHE A 1 91 ? -10.505 1.440 24.066 1.00 92.19 91 PHE A O 1
ATOM 726 N N . ASN A 1 92 ? -10.100 3.629 24.238 1.00 92.69 92 ASN A N 1
ATOM 727 C CA . ASN A 1 92 ? -10.241 3.653 25.696 1.00 92.69 92 ASN A CA 1
ATOM 728 C C . ASN A 1 92 ? -11.663 3.293 26.153 1.00 92.69 92 ASN A C 1
ATOM 730 O O . ASN A 1 92 ? -11.820 2.613 27.166 1.00 92.69 92 ASN A O 1
ATOM 734 N N . ASN A 1 93 ? -12.695 3.754 25.442 1.00 91.06 93 ASN A N 1
ATOM 735 C CA . ASN A 1 93 ? -14.084 3.407 25.744 1.00 91.06 93 ASN A CA 1
ATOM 736 C C . ASN A 1 93 ? -14.349 1.915 25.523 1.00 91.06 93 ASN A C 1
ATOM 738 O O . ASN A 1 93 ? -14.996 1.285 26.362 1.00 91.06 93 ASN A O 1
ATOM 742 N N . TYR A 1 94 ? -13.779 1.339 24.464 1.00 90.75 94 TYR A N 1
ATOM 743 C CA . TYR A 1 94 ? -13.795 -0.102 24.234 1.00 90.75 94 TYR A CA 1
ATOM 744 C C . TYR A 1 94 ? -13.110 -0.880 25.365 1.00 90.75 94 TYR A C 1
ATOM 746 O O . TYR A 1 94 ? -13.715 -1.789 25.928 1.00 90.75 94 TYR A O 1
ATOM 754 N N . LEU A 1 95 ? -11.895 -0.489 25.772 1.00 92.50 95 LEU A N 1
ATOM 755 C CA . LEU A 1 95 ? -11.164 -1.161 26.857 1.00 92.50 95 LEU A CA 1
ATOM 756 C C . LEU A 1 95 ? -11.899 -1.117 28.205 1.00 92.50 95 LEU A C 1
ATOM 758 O O . LEU A 1 95 ? -11.731 -2.013 29.027 1.00 92.50 95 LEU A O 1
ATOM 762 N N . LYS A 1 96 ? -12.718 -0.085 28.436 1.00 94.50 96 LYS A N 1
ATOM 763 C CA . LYS A 1 96 ? -13.571 0.038 29.629 1.00 94.50 96 LYS A CA 1
ATOM 764 C C . LYS A 1 96 ? -14.863 -0.785 29.550 1.00 94.50 96 LYS A C 1
ATOM 766 O O . LYS A 1 96 ? -15.587 -0.839 30.536 1.00 94.50 96 LYS A O 1
ATOM 771 N N . GLY A 1 97 ? -15.168 -1.394 28.403 1.00 90.56 97 GLY A N 1
ATOM 772 C CA . GLY A 1 97 ? -16.420 -2.117 28.163 1.00 90.56 97 GLY A CA 1
ATOM 773 C C . GLY A 1 97 ? -17.624 -1.215 27.875 1.00 90.56 97 GLY A C 1
ATOM 774 O O . GLY A 1 97 ? -18.755 -1.691 27.898 1.00 90.56 97 GLY A O 1
ATOM 775 N N . ASN A 1 98 ? -17.407 0.076 27.597 1.00 87.06 98 ASN A N 1
ATOM 776 C CA . ASN A 1 98 ? -18.491 1.046 27.403 1.00 87.06 98 ASN A CA 1
ATOM 777 C C . ASN A 1 98 ? -19.097 0.990 25.994 1.00 87.06 98 ASN A C 1
ATOM 779 O O . ASN A 1 98 ? -20.269 1.311 25.810 1.00 87.06 98 ASN A O 1
ATOM 783 N N . THR A 1 99 ? -18.297 0.632 24.987 1.00 84.75 99 THR A N 1
ATOM 784 C CA . THR A 1 99 ? -18.705 0.610 23.575 1.00 84.75 99 THR A CA 1
ATOM 785 C C . THR A 1 99 ? -18.062 -0.568 22.844 1.00 84.75 99 THR A C 1
ATOM 787 O O . THR A 1 99 ? -16.933 -0.935 23.172 1.00 84.75 99 THR A O 1
ATOM 790 N N . PRO A 1 100 ? -18.717 -1.154 21.823 1.00 83.00 100 PRO A N 1
ATOM 791 C CA . PRO A 1 100 ? -18.062 -2.129 20.956 1.00 83.00 100 PRO A CA 1
ATOM 792 C C . PRO A 1 100 ? -16.905 -1.478 20.185 1.00 83.00 100 PRO A C 1
ATOM 794 O O . PRO A 1 100 ? -16.898 -0.263 19.976 1.00 83.00 100 PRO A O 1
ATOM 797 N N . LEU A 1 101 ? -15.951 -2.289 19.722 1.00 81.88 101 LEU A N 1
ATOM 798 C CA . LEU A 1 101 ? -14.837 -1.844 18.882 1.00 81.88 101 LEU A CA 1
ATOM 799 C C . LEU A 1 101 ? -15.339 -1.523 17.464 1.00 81.88 101 LEU A C 1
ATOM 801 O O . LEU A 1 101 ? -15.149 -2.286 16.525 1.00 81.88 101 LEU A O 1
ATOM 805 N N . LYS A 1 102 ? -16.051 -0.406 17.322 1.00 76.19 102 LYS A N 1
ATOM 806 C CA . LYS A 1 102 ? -16.504 0.135 16.041 1.00 76.19 102 LYS A CA 1
ATOM 807 C C . LYS A 1 102 ? -15.936 1.536 15.885 1.00 76.19 102 LYS A C 1
ATOM 809 O O . LYS A 1 102 ? -16.408 2.458 16.538 1.00 76.19 102 LYS A O 1
ATOM 814 N N . ALA A 1 103 ? -14.944 1.678 15.013 1.00 78.56 103 ALA A N 1
ATOM 815 C CA . ALA A 1 103 ? -14.539 2.978 14.496 1.00 78.56 103 ALA A CA 1
ATOM 816 C C . ALA A 1 103 ? -14.952 3.127 13.040 1.00 78.56 103 ALA A C 1
ATOM 818 O O . ALA A 1 103 ? -14.981 2.151 12.281 1.00 78.56 103 ALA A O 1
ATOM 819 N N . GLU A 1 104 ? -15.222 4.373 12.670 1.00 88.94 104 GLU A N 1
ATOM 820 C CA . GLU A 1 104 ? -15.353 4.783 11.283 1.00 88.94 104 GLU A CA 1
ATOM 821 C C . GLU A 1 104 ? -14.095 4.368 10.510 1.00 88.94 104 GLU A C 1
ATOM 823 O O . GLU A 1 104 ? -12.966 4.664 10.908 1.00 88.94 104 GLU A O 1
ATOM 828 N N . GLN A 1 105 ? -14.303 3.593 9.448 1.00 93.31 105 GLN A N 1
ATOM 829 C CA . GLN A 1 105 ? -13.226 3.096 8.605 1.00 93.31 105 GLN A CA 1
ATOM 830 C C . GLN A 1 105 ? -12.956 4.108 7.496 1.00 93.31 105 GLN A C 1
ATOM 832 O O . GLN A 1 105 ? -13.880 4.704 6.942 1.00 93.31 105 GLN A O 1
ATOM 837 N N . ILE A 1 106 ? -11.691 4.241 7.116 1.00 95.88 106 ILE A N 1
ATOM 838 C CA . ILE A 1 106 ? -11.312 4.977 5.916 1.00 95.88 106 ILE A CA 1
ATOM 839 C C . ILE A 1 106 ? -11.747 4.135 4.718 1.00 95.88 106 ILE A C 1
ATOM 841 O O . ILE A 1 106 ? -11.300 3.001 4.551 1.00 95.88 106 ILE A O 1
ATOM 845 N N . THR A 1 107 ? -12.638 4.687 3.900 1.00 95.00 107 THR A N 1
ATOM 846 C CA . THR A 1 107 ? -13.197 4.013 2.714 1.00 95.00 107 THR A CA 1
ATOM 847 C C . THR A 1 107 ? -12.792 4.684 1.406 1.00 95.00 107 THR A C 1
ATOM 849 O O . THR A 1 107 ? -12.829 4.053 0.350 1.00 95.00 107 THR A O 1
ATOM 852 N N . GLU A 1 108 ? -12.355 5.940 1.472 1.00 94.81 108 GLU A N 1
ATOM 853 C CA . GLU A 1 108 ? -11.924 6.702 0.309 1.00 94.81 108 GLU A CA 1
ATOM 854 C C . GLU A 1 108 ? -10.454 6.442 -0.024 1.00 94.81 108 GLU A C 1
ATOM 856 O O . GLU A 1 108 ? -9.597 6.309 0.851 1.00 94.81 108 GLU A O 1
ATOM 861 N N . TYR A 1 109 ? -10.174 6.386 -1.324 1.00 95.56 109 TYR A N 1
ATOM 862 C CA . TYR A 1 109 ? -8.821 6.339 -1.867 1.00 95.56 109 TYR A CA 1
ATOM 863 C C . TYR A 1 109 ? -8.318 7.761 -2.111 1.00 95.56 109 TYR A C 1
ATOM 865 O O . TYR A 1 109 ? -9.123 8.644 -2.424 1.00 95.56 109 TYR A O 1
ATOM 873 N N . PRO A 1 110 ? -7.002 8.004 -2.025 1.00 95.50 110 PRO A N 1
ATOM 874 C CA . PRO A 1 110 ? -6.492 9.354 -2.165 1.00 95.50 110 PRO A CA 1
ATOM 875 C C . PRO A 1 110 ? -6.646 9.822 -3.631 1.00 95.50 110 PRO A C 1
ATOM 877 O O . PRO A 1 110 ? -6.563 9.001 -4.551 1.00 95.50 110 PRO A O 1
ATOM 880 N N . PRO A 1 111 ? -6.895 11.120 -3.898 1.00 93.62 111 PRO A N 1
ATOM 881 C CA . PRO A 1 111 ? -7.213 11.600 -5.251 1.00 93.62 111 PRO A CA 1
ATOM 882 C C . PRO A 1 111 ? -6.144 11.263 -6.302 1.00 93.62 111 PRO A C 1
ATOM 884 O O . PRO A 1 111 ? -6.467 10.829 -7.410 1.00 93.62 111 PRO A O 1
ATOM 887 N N . ASN A 1 112 ? -4.872 11.367 -5.914 1.00 94.25 112 ASN A N 1
ATOM 888 C CA . ASN A 1 112 ? -3.714 11.020 -6.737 1.00 94.25 112 ASN A CA 1
ATOM 889 C C . ASN A 1 112 ? -3.711 9.547 -7.186 1.00 94.25 112 ASN A C 1
ATOM 891 O O . ASN A 1 112 ? -3.295 9.256 -8.305 1.00 94.25 112 ASN A O 1
ATOM 895 N N . PHE A 1 113 ? -4.247 8.618 -6.385 1.00 95.50 113 PHE A N 1
ATOM 896 C CA . PHE A 1 113 ? -4.410 7.219 -6.788 1.00 95.50 113 PHE A CA 1
ATOM 897 C C . PHE A 1 113 ? -5.372 7.088 -7.975 1.00 95.50 113 PHE A C 1
ATOM 899 O O . PHE A 1 113 ? -5.060 6.417 -8.963 1.00 95.50 113 PHE A O 1
ATOM 906 N N . LYS A 1 114 ? -6.533 7.759 -7.916 1.00 93.88 114 LYS A N 1
ATOM 907 C CA . LYS A 1 114 ? -7.518 7.749 -9.013 1.00 93.88 114 LYS A CA 1
ATOM 908 C C . LYS A 1 114 ? -6.934 8.390 -10.272 1.00 93.88 114 LYS A C 1
ATOM 910 O O . LYS A 1 114 ? -7.100 7.846 -11.362 1.00 93.88 114 LYS A O 1
ATOM 915 N N . GLU A 1 115 ? -6.243 9.517 -10.137 1.00 94.75 115 GLU A N 1
ATOM 916 C CA . GLU A 1 115 ? -5.590 10.211 -11.255 1.00 94.75 115 GLU A CA 1
ATOM 917 C C . GLU A 1 115 ? -4.490 9.367 -11.902 1.00 94.75 115 GLU A C 1
ATOM 919 O O . GLU A 1 115 ? -4.476 9.206 -13.125 1.00 94.75 115 GLU A O 1
ATOM 924 N N . PHE A 1 116 ? -3.623 8.755 -11.091 1.00 95.50 116 PHE A N 1
ATOM 925 C CA . PHE A 1 116 ? -2.562 7.882 -11.572 1.00 95.50 116 PHE A CA 1
ATOM 926 C C . PHE A 1 116 ? -3.128 6.749 -12.430 1.00 95.50 116 PHE A C 1
ATOM 928 O O . PHE A 1 116 ? -2.670 6.537 -13.557 1.00 95.50 116 PHE A O 1
ATOM 935 N N . TRP A 1 117 ? -4.152 6.047 -11.938 1.00 95.44 117 TRP A N 1
ATOM 936 C CA . TRP A 1 117 ? -4.739 4.932 -12.675 1.00 95.44 117 TRP A CA 1
ATOM 937 C C . TRP A 1 117 ? -5.549 5.380 -13.887 1.00 95.44 117 TRP A C 1
ATOM 939 O O . TRP A 1 117 ? -5.498 4.693 -14.900 1.00 95.44 117 TRP A O 1
ATOM 949 N N . LYS A 1 118 ? -6.210 6.544 -13.868 1.00 95.12 118 LYS A N 1
ATOM 950 C CA . LYS A 1 118 ? -6.878 7.081 -15.070 1.00 95.12 118 LYS A CA 1
ATOM 951 C C . LYS A 1 118 ? -5.915 7.230 -16.247 1.00 95.12 118 LYS A C 1
ATOM 953 O O . LYS A 1 118 ? -6.295 6.959 -17.379 1.00 95.12 118 LYS A O 1
ATOM 958 N N . VAL A 1 119 ? -4.677 7.643 -15.977 1.00 94.81 119 VAL A N 1
ATOM 959 C CA . VAL A 1 119 ? -3.652 7.851 -17.010 1.00 94.81 119 VAL A CA 1
ATOM 960 C C . VAL A 1 119 ? -2.922 6.553 -17.365 1.00 94.81 119 VAL A C 1
ATOM 962 O O . VAL A 1 119 ? -2.544 6.345 -18.516 1.00 94.81 119 VAL A O 1
ATOM 965 N N . ASN A 1 120 ? -2.695 5.672 -16.387 1.00 94.56 120 ASN A N 1
ATOM 966 C CA . ASN A 1 120 ? -1.778 4.541 -16.543 1.00 94.56 120 ASN A CA 1
ATOM 967 C C . ASN A 1 120 ? -2.459 3.175 -16.713 1.00 94.56 120 ASN A C 1
ATOM 969 O O . ASN A 1 120 ? -1.779 2.220 -17.086 1.00 94.56 120 ASN A O 1
ATOM 973 N N . TYR A 1 121 ? -3.765 3.044 -16.471 1.00 95.25 121 TYR A N 1
ATOM 974 C CA . TYR A 1 121 ? -4.442 1.742 -16.442 1.00 95.25 121 TYR A CA 1
ATOM 975 C C . TYR A 1 121 ? -4.233 0.916 -17.714 1.00 95.25 121 TYR A C 1
ATOM 977 O O . TYR A 1 121 ? -3.803 -0.236 -17.627 1.00 95.25 121 TYR A O 1
ATOM 985 N N . ASP A 1 122 ? -4.463 1.503 -18.889 1.00 93.75 122 ASP A N 1
ATOM 986 C CA . ASP A 1 122 ? -4.328 0.791 -20.165 1.00 93.75 122 ASP A CA 1
ATOM 987 C C . ASP A 1 122 ? -2.879 0.368 -20.420 1.00 93.75 122 ASP A C 1
ATOM 989 O O . ASP A 1 122 ? -2.606 -0.764 -20.816 1.00 93.75 122 ASP A O 1
ATOM 993 N N . LYS A 1 123 ? -1.920 1.251 -20.116 1.00 92.69 123 LYS A N 1
ATOM 994 C CA . LYS A 1 123 ? -0.487 0.958 -20.244 1.00 92.69 123 LYS A CA 1
ATOM 995 C C . LYS A 1 123 ? -0.089 -0.257 -19.405 1.00 92.69 123 LYS A C 1
ATOM 997 O O . LYS A 1 123 ? 0.609 -1.133 -19.907 1.00 92.69 123 LYS A O 1
ATOM 1002 N N . TYR A 1 124 ? -0.526 -0.306 -18.147 1.00 92.75 124 TYR A N 1
ATOM 1003 C CA . TYR A 1 124 ? -0.181 -1.394 -17.231 1.00 92.75 124 TYR A CA 1
ATOM 1004 C C . TYR A 1 124 ? -0.916 -2.693 -17.573 1.00 92.75 124 TYR A C 1
ATOM 1006 O O . TYR A 1 124 ? -0.321 -3.767 -17.490 1.00 92.75 124 TYR A O 1
ATOM 1014 N N . SER A 1 125 ? -2.171 -2.594 -18.018 1.00 92.06 125 SER A N 1
ATOM 1015 C CA . SER A 1 125 ? -2.988 -3.742 -18.435 1.00 92.06 125 SER A CA 1
ATOM 1016 C C . SER A 1 125 ? -2.428 -4.456 -19.666 1.00 92.06 125 SER A C 1
ATOM 1018 O O . SER A 1 125 ? -2.630 -5.656 -19.823 1.00 92.06 125 SER A O 1
ATOM 1020 N N . ASN A 1 126 ? -1.708 -3.731 -20.525 1.00 93.19 126 ASN A N 1
ATOM 1021 C CA . ASN A 1 126 ? -1.135 -4.258 -21.763 1.00 93.19 126 ASN A CA 1
ATOM 1022 C C . ASN A 1 126 ? 0.249 -4.910 -21.586 1.00 93.19 126 ASN A C 1
ATOM 1024 O O . ASN A 1 126 ? 0.825 -5.402 -22.560 1.00 93.19 126 ASN A O 1
ATOM 1028 N N . TYR A 1 127 ? 0.822 -4.925 -20.377 1.00 91.94 127 TYR A N 1
ATOM 1029 C CA . TYR A 1 127 ? 2.082 -5.630 -20.146 1.00 91.94 127 TYR A CA 1
ATOM 1030 C C . TYR A 1 127 ? 1.902 -7.150 -20.205 1.00 91.94 127 TYR A C 1
ATOM 1032 O O . TYR A 1 127 ? 0.924 -7.700 -19.709 1.00 91.94 127 TYR A O 1
ATOM 1040 N N . LYS A 1 128 ? 2.905 -7.851 -20.758 1.00 92.12 128 LYS A N 1
ATOM 1041 C CA . LYS A 1 128 ? 2.911 -9.324 -20.851 1.00 92.12 128 LYS A CA 1
ATOM 1042 C C . LYS A 1 128 ? 2.750 -10.002 -19.486 1.00 92.12 128 LYS A C 1
ATOM 1044 O O . LYS A 1 128 ? 2.120 -11.049 -19.392 1.00 92.12 128 LYS A O 1
ATOM 1049 N N . GLN A 1 129 ? 3.363 -9.423 -18.458 1.00 88.81 129 GLN A N 1
ATOM 1050 C CA . GLN A 1 129 ? 3.191 -9.825 -17.071 1.00 88.81 129 GLN A CA 1
ATOM 1051 C C . GLN A 1 129 ? 2.643 -8.626 -16.310 1.00 88.81 129 GLN A C 1
ATOM 1053 O O . GLN A 1 129 ? 3.206 -7.533 -16.400 1.00 88.81 129 GLN A O 1
ATOM 1058 N N . MET A 1 130 ? 1.553 -8.840 -15.577 1.00 88.94 130 MET A N 1
ATOM 1059 C CA . MET A 1 130 ? 0.933 -7.790 -14.783 1.00 88.94 130 MET A CA 1
ATOM 1060 C C . MET A 1 130 ? 1.912 -7.321 -13.698 1.00 88.94 130 MET A C 1
ATOM 1062 O O . MET A 1 130 ? 2.476 -8.151 -12.985 1.00 88.94 130 MET A O 1
ATOM 1066 N N . PRO A 1 131 ? 2.160 -6.009 -13.570 1.00 89.44 131 PRO A N 1
ATOM 1067 C CA . PRO A 1 131 ? 2.969 -5.495 -12.476 1.00 89.44 131 PRO A CA 1
ATOM 1068 C C . PRO A 1 131 ? 2.279 -5.736 -11.132 1.00 89.44 131 PRO A C 1
ATOM 1070 O O . PRO A 1 131 ? 1.080 -5.496 -11.001 1.00 89.44 131 PRO A O 1
ATOM 1073 N N . PHE A 1 132 ? 3.041 -6.127 -10.111 1.00 85.69 132 PHE A N 1
ATOM 1074 C CA . PHE A 1 132 ? 2.493 -6.471 -8.792 1.00 85.69 132 PHE A CA 1
ATOM 1075 C C . PHE A 1 132 ? 1.720 -5.320 -8.118 1.00 85.69 132 PHE A C 1
ATOM 1077 O O . PHE A 1 132 ? 0.791 -5.559 -7.356 1.00 85.69 132 PHE A O 1
ATOM 1084 N N . ILE A 1 133 ? 2.043 -4.063 -8.449 1.00 87.00 133 ILE A N 1
ATOM 1085 C CA . ILE A 1 133 ? 1.299 -2.876 -7.995 1.00 87.00 133 ILE A CA 1
ATOM 1086 C C . ILE A 1 133 ? -0.165 -2.870 -8.473 1.00 87.00 133 ILE A C 1
ATOM 1088 O O . ILE A 1 133 ? -1.037 -2.279 -7.842 1.00 87.00 133 ILE A O 1
ATOM 1092 N N . MET A 1 134 ? -0.430 -3.535 -9.598 1.00 90.81 134 MET A N 1
ATOM 1093 C CA . MET A 1 134 ? -1.755 -3.691 -10.183 1.00 90.81 134 MET A CA 1
ATOM 1094 C C . MET A 1 134 ? -2.412 -5.004 -9.755 1.00 90.81 134 MET A C 1
ATOM 1096 O O . MET A 1 134 ? -3.616 -5.026 -9.522 1.00 90.81 134 MET A O 1
ATOM 1100 N N . GLU A 1 135 ? -1.631 -6.082 -9.666 1.00 89.94 135 GLU A N 1
ATOM 1101 C CA . GLU A 1 135 ? -2.108 -7.453 -9.452 1.00 89.94 135 GLU A CA 1
ATOM 1102 C C . GLU A 1 135 ? -2.938 -7.596 -8.168 1.00 89.94 135 GLU A C 1
ATOM 1104 O O . GLU A 1 135 ? -4.103 -7.991 -8.233 1.00 89.94 135 GLU A O 1
ATOM 1109 N N . GLU A 1 136 ? -2.391 -7.168 -7.028 1.00 89.50 136 GLU A N 1
ATOM 1110 C CA . GLU A 1 136 ? -3.027 -7.330 -5.709 1.00 89.50 136 GLU A CA 1
ATOM 1111 C C . GLU A 1 136 ? -4.295 -6.481 -5.529 1.00 89.50 136 GLU A C 1
ATOM 1113 O O . GLU A 1 136 ? -5.171 -6.799 -4.727 1.00 89.50 136 GLU A O 1
ATOM 1118 N N . ASN A 1 137 ? -4.417 -5.386 -6.286 1.00 93.69 137 ASN A N 1
ATOM 1119 C CA . ASN A 1 137 ? -5.481 -4.394 -6.119 1.00 93.69 137 ASN A CA 1
ATOM 1120 C C . ASN A 1 137 ? -6.308 -4.188 -7.397 1.00 93.69 137 ASN A C 1
ATOM 1122 O O . ASN A 1 137 ? -6.990 -3.173 -7.540 1.00 93.69 137 ASN A O 1
ATOM 1126 N N . LEU A 1 138 ? -6.301 -5.139 -8.338 1.00 94.06 138 LEU A N 1
ATOM 1127 C CA . LEU A 1 138 ? -6.928 -4.963 -9.653 1.00 94.06 138 LEU A CA 1
ATOM 1128 C C . LEU A 1 138 ? -8.415 -4.590 -9.566 1.00 94.06 138 LEU A C 1
ATOM 1130 O O . LEU A 1 138 ? -8.893 -3.739 -10.320 1.00 94.06 138 LEU A O 1
ATOM 1134 N N . GLN A 1 139 ? -9.159 -5.220 -8.654 1.00 93.38 139 GLN A N 1
ATOM 1135 C CA . GLN A 1 139 ? -10.584 -4.924 -8.478 1.00 93.38 139 GLN A CA 1
ATOM 1136 C C . GLN A 1 139 ? -10.810 -3.547 -7.857 1.00 93.38 139 GLN A C 1
ATOM 1138 O O . GLN A 1 139 ? -11.684 -2.812 -8.310 1.00 93.38 139 GLN A O 1
ATOM 1143 N N . VAL A 1 140 ? -9.980 -3.165 -6.884 1.00 94.06 140 VAL A N 1
ATOM 1144 C CA . VAL A 1 140 ? -9.984 -1.821 -6.296 1.00 94.06 140 VAL A CA 1
ATOM 1145 C C . VAL A 1 140 ? -9.765 -0.770 -7.382 1.00 94.06 140 VAL A C 1
ATOM 1147 O O . VAL A 1 140 ? -10.565 0.153 -7.516 1.00 94.06 140 VAL A O 1
ATOM 1150 N N . ILE A 1 141 ? -8.738 -0.954 -8.214 1.00 94.94 141 ILE A N 1
ATOM 1151 C CA . ILE A 1 141 ? -8.405 -0.044 -9.314 1.00 94.94 141 ILE A CA 1
ATOM 1152 C C . ILE A 1 141 ? -9.589 0.083 -10.281 1.00 94.94 141 ILE A C 1
ATOM 1154 O O . ILE A 1 141 ? -10.030 1.191 -10.583 1.00 94.94 141 ILE A O 1
ATOM 1158 N N . LYS A 1 142 ? -10.170 -1.041 -10.722 1.00 94.38 142 LYS A N 1
ATOM 1159 C CA . LYS A 1 142 ? -11.348 -1.039 -11.608 1.00 94.38 142 LYS A CA 1
ATOM 1160 C C . LYS A 1 142 ? -12.544 -0.315 -10.989 1.00 94.38 142 LYS A C 1
ATOM 1162 O O . LYS A 1 142 ? -13.246 0.402 -11.699 1.00 94.38 142 LYS A O 1
ATOM 1167 N N . ASN A 1 143 ? -12.790 -0.492 -9.693 1.00 93.44 143 ASN A N 1
ATOM 1168 C CA . ASN A 1 143 ? -13.905 0.149 -8.998 1.00 93.44 143 ASN A CA 1
ATOM 1169 C C . ASN A 1 143 ? -13.707 1.667 -8.895 1.00 93.44 143 ASN A C 1
ATOM 1171 O O . ASN A 1 143 ? -14.634 2.421 -9.182 1.00 93.44 143 ASN A O 1
ATOM 1175 N N . VAL A 1 144 ? -12.491 2.115 -8.574 1.00 91.81 144 VAL A N 1
ATOM 1176 C CA . VAL A 1 144 ? -12.135 3.542 -8.503 1.00 91.81 144 VAL A CA 1
ATOM 1177 C C . VAL A 1 144 ? -12.217 4.230 -9.871 1.00 91.81 144 VAL A C 1
ATOM 1179 O O . VAL A 1 144 ? -12.561 5.408 -9.951 1.00 91.81 144 VAL A O 1
ATOM 1182 N N . LEU A 1 145 ? -11.942 3.512 -10.963 1.00 91.56 145 LEU A N 1
ATOM 1183 C CA . LEU A 1 145 ? -12.091 4.043 -12.323 1.00 91.56 145 LEU A CA 1
ATOM 1184 C C . LEU A 1 145 ? -13.551 4.109 -12.793 1.00 91.56 145 LEU A C 1
ATOM 1186 O O . LEU A 1 145 ? -13.885 4.957 -13.617 1.00 91.56 145 LEU A O 1
ATOM 1190 N N . LYS A 1 146 ? -14.419 3.231 -12.277 1.00 89.50 146 LYS A N 1
ATOM 1191 C CA . LYS A 1 146 ? -15.858 3.216 -12.586 1.00 89.50 146 LYS A CA 1
ATOM 1192 C C . LYS A 1 146 ? -16.659 4.231 -11.778 1.00 89.50 146 LYS A C 1
ATOM 1194 O O . LYS A 1 146 ? -17.720 4.649 -12.241 1.00 89.50 146 LYS A O 1
ATOM 1199 N N . SER A 1 147 ? -16.207 4.589 -10.574 1.00 74.50 147 SER A N 1
ATOM 1200 C CA . SER A 1 147 ? -16.875 5.615 -9.777 1.00 74.50 147 SER A CA 1
ATOM 1201 C C . SER A 1 147 ? -16.781 6.955 -10.513 1.00 74.50 147 SER A C 1
ATOM 1203 O O . SER A 1 147 ? -15.682 7.418 -10.831 1.00 74.50 147 SER A O 1
ATOM 1205 N N . LYS A 1 148 ? -17.940 7.537 -10.852 1.00 51.34 148 LYS A N 1
ATOM 1206 C CA . LYS A 1 148 ? -18.027 8.863 -11.483 1.00 51.34 148 LYS A CA 1
ATOM 1207 C C . LYS A 1 148 ? -17.361 9.893 -10.578 1.00 51.34 148 LYS A C 1
ATOM 1209 O O . LYS A 1 148 ? -17.731 9.931 -9.389 1.00 51.34 148 LYS A O 1
#

Radius of gyration: 17.84 Å; chains: 1; bounding box: 46×29×53 Å

Organism: NCBI:txid1070528

Secondary structure (DSSP, 8-state):
--TT--HHHHHHHHHHHHHHHHHHHHHHHHHHT-TTEEEEEEE--TTPPP-SS--HHHHT-EEEETT---S-SSTT---EEEEEEPPHHHHHHHHTTSS-S--PPP-PPPHHHHHHHHHHHHHHHTSSS--HHHHTTHHHHHHHHH--

Sequence (148 aa):
QGKYNSAFKNAMRVARTTTNQSYQLADSIRWRQLDMVIGIKISLSAQHPDYNYVEICEALAGIYPKDYIFIGNHPQCLCVAVPIMMPKSDFNNYLKGNTPLKAEQITEYPPNFKEFWKVNYDKYSNYKQMPFIMEENLQVIKNVLKSK